Protein AF-A0A8C9L529-F1 (afdb_monomer_lite)

Secondary structure (DSSP, 8-state):
-PPPPP--SSSPPPEEEEEEPBPSSS-----GGG-S---PPPBTT--SSS----EEEEEPPPPPPPPTT---------

Organism: Serinus canaria (NCBI:txid9135)

InterPro domains:
  IPR000451 NF-kappa-B/Dorsal [PTHR24169] (12-58)
  IPR008967 p53-like transcription factor, DNA-binding domain superfamily [SSF49417] (14-59)
  IPR011539 Rel homology domain, DNA-binding domain [PF00554] (16-59)
  IPR011539 Rel homology domain, DNA-binding domain [PS50254] (11-58)
  IPR030492 Rel homology domain, conserved site [PS01204] (29-35)
  IPR037059 Rel homology domain (RHD), DNA-binding domain superfamily [G3DSA:2.60.40.340] (8-68)

Structure (mmCIF, N/CA/C/O backbone):
data_AF-A0A8C9L529-F1
#
_entry.id   AF-A0A8C9L529-F1
#
loop_
_atom_site.group_PDB
_atom_site.id
_atom_site.type_symbol
_atom_site.label_atom_id
_atom_site.label_alt_id
_atom_site.label_comp_id
_atom_site.label_asym_id
_atom_site.label_entity_id
_atom_site.label_seq_id
_atom_site.pdbx_PDB_ins_code
_atom_site.Cartn_x
_atom_site.Cartn_y
_atom_site.Cartn_z
_atom_site.occupancy
_atom_site.B_iso_or_equiv
_atom_site.auth_seq_id
_atom_site.auth_comp_id
_atom_site.auth_asym_id
_atom_site.auth_atom_id
_atom_site.pdbx_PDB_model_num
ATOM 1 N N . LYS A 1 1 ? 7.682 -27.840 1.207 1.00 44.44 1 LYS A N 1
ATOM 2 C CA . LYS A 1 1 ? 6.818 -27.236 0.163 1.00 44.44 1 LYS A CA 1
ATOM 3 C C . LYS A 1 1 ? 7.775 -26.875 -0.961 1.00 44.44 1 LYS A C 1
ATOM 5 O O . LYS A 1 1 ? 8.636 -26.049 -0.726 1.00 44.44 1 LYS A O 1
ATOM 10 N N . SER A 1 2 ? 7.776 -27.667 -2.028 1.00 43.38 2 SER A N 1
ATOM 11 C CA . SER A 1 2 ? 8.817 -27.718 -3.063 1.00 43.38 2 SER A CA 1
ATOM 12 C C . SER A 1 2 ? 8.984 -26.384 -3.790 1.00 43.38 2 SER A C 1
ATOM 14 O O . SER A 1 2 ? 7.986 -25.817 -4.236 1.00 43.38 2 SER A O 1
ATOM 16 N N . ASP A 1 3 ? 10.226 -25.919 -3.913 1.00 62.72 3 ASP A N 1
ATOM 17 C CA . ASP A 1 3 ? 10.590 -24.759 -4.726 1.00 62.72 3 ASP A CA 1
ATOM 18 C C . ASP A 1 3 ? 10.174 -24.961 -6.198 1.00 62.72 3 ASP A C 1
ATOM 20 O O . ASP A 1 3 ? 10.224 -26.092 -6.700 1.00 62.72 3 ASP A O 1
ATOM 24 N N . PRO A 1 4 ? 9.733 -23.904 -6.906 1.00 66.69 4 PRO A N 1
ATOM 25 C CA . PRO A 1 4 ? 9.387 -24.007 -8.318 1.00 66.69 4 PRO A CA 1
ATOM 26 C C . PRO A 1 4 ? 10.642 -24.259 -9.178 1.00 66.69 4 PRO A C 1
ATOM 28 O O . PRO A 1 4 ? 11.729 -23.781 -8.841 1.00 66.69 4 PRO A O 1
ATOM 31 N N . PRO A 1 5 ? 10.520 -25.000 -10.297 1.00 57.59 5 PRO A N 1
ATOM 32 C CA . PRO A 1 5 ? 11.658 -25.336 -11.149 1.00 57.59 5 PRO A CA 1
ATOM 33 C C . PRO A 1 5 ? 12.277 -24.082 -11.797 1.00 57.59 5 PRO A C 1
ATOM 35 O O . PRO A 1 5 ? 11.555 -23.128 -12.103 1.00 57.59 5 PRO A O 1
ATOM 38 N N . PRO A 1 6 ? 13.598 -24.074 -12.060 1.00 58.09 6 PRO A N 1
ATOM 39 C CA . PRO A 1 6 ? 14.265 -22.928 -12.663 1.00 58.09 6 PRO A CA 1
ATOM 40 C C . PRO A 1 6 ? 13.812 -22.747 -14.117 1.00 58.09 6 PRO A C 1
ATOM 42 O O . PRO A 1 6 ? 13.970 -23.637 -14.957 1.00 58.09 6 PRO A O 1
ATOM 45 N N . LEU A 1 7 ? 13.255 -21.573 -14.417 1.00 59.44 7 LEU A N 1
ATOM 46 C CA . LEU A 1 7 ? 12.865 -21.172 -15.767 1.00 59.44 7 LEU A CA 1
ATOM 47 C C . LEU A 1 7 ? 14.120 -21.060 -16.653 1.00 59.44 7 LEU A C 1
ATOM 49 O O . LEU A 1 7 ? 14.985 -20.210 -16.446 1.00 59.44 7 LEU A O 1
ATOM 53 N N . LYS A 1 8 ? 14.229 -21.954 -17.641 1.00 55.41 8 LYS A N 1
ATOM 54 C CA . LYS A 1 8 ? 15.297 -21.983 -18.651 1.00 55.41 8 LYS A CA 1
ATOM 55 C C . LYS A 1 8 ? 15.070 -20.861 -19.673 1.00 55.41 8 LYS A C 1
ATOM 57 O O . LYS A 1 8 ? 14.178 -20.976 -20.506 1.00 55.41 8 LYS A O 1
ATOM 62 N N . GLY A 1 9 ? 15.902 -19.816 -19.638 1.00 53.03 9 GLY A N 1
ATOM 63 C CA . GLY A 1 9 ? 15.987 -18.815 -20.709 1.00 53.03 9 GLY A CA 1
ATOM 64 C C . GLY A 1 9 ? 16.319 -17.396 -20.244 1.00 53.03 9 GLY A C 1
ATOM 65 O O . GLY A 1 9 ? 15.428 -16.567 -20.187 1.00 53.03 9 GLY A O 1
ATOM 66 N N . GLY A 1 10 ? 17.594 -17.125 -19.939 1.00 57.50 10 GLY A N 1
ATOM 67 C CA . GLY A 1 10 ? 18.307 -15.844 -20.142 1.00 57.50 10 GLY A CA 1
ATOM 68 C C . GLY A 1 10 ? 17.791 -14.504 -19.583 1.00 57.50 10 GLY A C 1
ATOM 69 O O . GLY A 1 10 ? 18.526 -13.527 -19.671 1.00 57.50 10 GLY A O 1
ATOM 70 N N . GLY A 1 11 ? 16.597 -14.418 -19.007 1.00 59.09 11 GLY A N 1
ATOM 71 C CA . GLY A 1 11 ? 16.048 -13.208 -18.401 1.00 59.09 11 GLY A CA 1
ATOM 72 C C . GLY A 1 11 ? 14.982 -13.589 -17.382 1.00 59.09 11 GLY A C 1
ATOM 73 O O . GLY A 1 11 ? 14.034 -14.295 -17.713 1.00 59.09 11 GLY A O 1
ATOM 74 N N . ALA A 1 12 ? 15.161 -13.175 -16.126 1.00 72.19 12 ALA A N 1
ATOM 75 C CA . ALA A 1 12 ? 14.190 -13.437 -15.067 1.00 72.19 12 ALA A CA 1
ATOM 76 C C . ALA A 1 12 ? 12.812 -12.892 -15.474 1.00 72.19 12 ALA A C 1
ATOM 78 O O . ALA A 1 12 ? 12.724 -11.753 -15.915 1.00 72.19 12 ALA A O 1
ATOM 79 N N . ALA A 1 13 ? 11.739 -13.677 -15.345 1.00 80.62 13 ALA A N 1
ATOM 80 C CA . ALA A 1 13 ? 10.390 -13.180 -15.616 1.00 80.62 13 ALA A CA 1
ATOM 81 C C . ALA A 1 13 ? 10.082 -11.965 -14.721 1.00 80.62 13 ALA A C 1
ATOM 83 O O . ALA A 1 13 ? 10.561 -11.927 -13.584 1.00 80.62 13 ALA A O 1
ATOM 84 N N . PRO A 1 14 ? 9.306 -10.975 -15.201 1.00 89.19 14 PRO A N 1
ATOM 85 C CA . PRO A 1 14 ? 8.957 -9.832 -14.376 1.00 89.19 14 PRO A CA 1
ATOM 86 C C . PRO A 1 14 ? 8.229 -10.297 -13.112 1.00 89.19 14 PRO A C 1
ATOM 88 O O . PRO A 1 14 ? 7.334 -11.142 -13.176 1.00 89.19 14 PRO A O 1
ATOM 91 N N . PHE A 1 15 ? 8.606 -9.737 -11.968 1.00 91.75 15 PHE A N 1
ATOM 92 C CA . PHE A 1 15 ? 8.005 -10.053 -10.679 1.00 91.75 15 PHE A CA 1
ATOM 93 C C . PHE A 1 15 ? 7.816 -8.797 -9.833 1.00 91.75 15 PHE A C 1
ATOM 95 O O . PHE A 1 15 ? 8.373 -7.731 -10.105 1.00 91.75 15 PHE A O 1
ATOM 102 N N . VAL A 1 16 ? 6.996 -8.931 -8.797 1.00 95.31 16 VAL A N 1
ATOM 103 C CA . VAL A 1 16 ? 6.764 -7.883 -7.807 1.00 95.31 16 VAL A CA 1
ATOM 104 C C . VAL A 1 16 ? 7.331 -8.343 -6.477 1.00 95.31 16 VAL A C 1
ATOM 106 O O . VAL A 1 16 ? 7.098 -9.471 -6.048 1.00 95.31 16 VAL A O 1
ATOM 109 N N . GLU A 1 17 ? 8.057 -7.453 -5.822 1.00 95.88 17 GLU A N 1
ATOM 110 C CA . GLU A 1 17 ? 8.592 -7.643 -4.484 1.00 95.88 17 GLU A CA 1
ATOM 111 C C . GLU A 1 17 ? 7.903 -6.672 -3.532 1.00 95.88 17 GLU A C 1
ATOM 113 O O . GLU A 1 17 ? 7.789 -5.480 -3.820 1.00 95.88 17 GLU A O 1
ATOM 118 N N . ILE A 1 18 ? 7.437 -7.174 -2.393 1.00 97.56 18 ILE A N 1
ATOM 119 C CA . ILE A 1 18 ? 6.911 -6.318 -1.333 1.00 97.56 18 ILE A CA 1
ATOM 120 C C . ILE A 1 18 ? 8.104 -5.806 -0.530 1.00 97.56 18 ILE A C 1
ATOM 122 O O . ILE A 1 18 ? 8.804 -6.598 0.094 1.00 97.56 18 ILE A O 1
ATOM 126 N N . LEU A 1 19 ? 8.334 -4.493 -0.563 1.00 97.69 19 LEU A N 1
ATOM 127 C CA . LEU A 1 19 ? 9.408 -3.849 0.196 1.00 97.69 19 LEU A CA 1
ATOM 128 C C . LEU A 1 19 ? 8.970 -3.528 1.627 1.00 97.69 19 LEU A C 1
ATOM 130 O O . LEU A 1 19 ? 9.769 -3.616 2.553 1.00 97.69 19 LEU A O 1
ATOM 134 N N . GLU A 1 20 ? 7.698 -3.169 1.812 1.00 98.38 20 GLU A N 1
ATOM 135 C CA . GLU A 1 20 ? 7.115 -2.916 3.128 1.00 98.38 20 GLU A CA 1
ATOM 136 C C . GLU A 1 20 ? 5.665 -3.398 3.162 1.00 98.38 20 GLU A C 1
ATOM 138 O O . GLU A 1 20 ? 4.848 -3.008 2.322 1.00 98.38 20 GLU A O 1
ATOM 143 N N . GLN A 1 21 ? 5.342 -4.240 4.145 1.00 98.38 21 GLN A N 1
ATOM 144 C CA . GLN A 1 21 ? 3.986 -4.737 4.348 1.00 98.38 21 GLN A CA 1
ATOM 145 C C . GLN A 1 21 ? 3.084 -3.660 4.964 1.00 98.38 21 GLN A C 1
ATOM 147 O O . GLN A 1 21 ? 3.566 -2.762 5.657 1.00 98.38 21 GLN A O 1
ATOM 152 N N . PRO A 1 22 ? 1.758 -3.732 4.766 1.00 97.81 22 PRO A N 1
ATOM 153 C CA . PRO A 1 22 ? 0.835 -2.948 5.567 1.00 97.81 22 PRO A CA 1
ATOM 154 C C . PRO A 1 22 ? 0.889 -3.379 7.030 1.00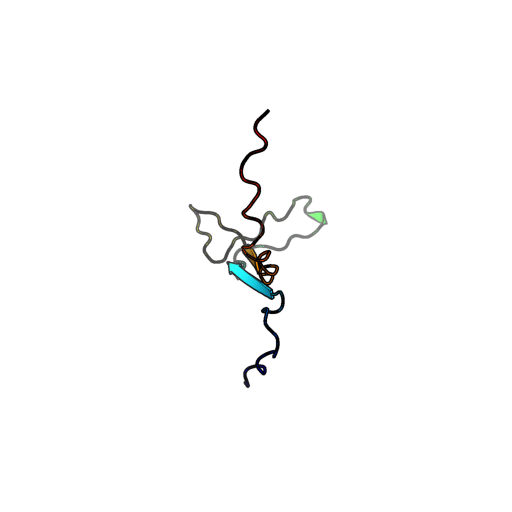 97.81 22 PRO A C 1
ATOM 156 O O . PRO A 1 22 ? 0.993 -4.565 7.348 1.00 97.81 22 PRO A O 1
ATOM 159 N N . LYS A 1 23 ? 0.740 -2.414 7.938 1.00 96.50 23 LYS A N 1
ATOM 160 C CA . LYS A 1 23 ? 0.640 -2.707 9.364 1.00 96.50 23 LYS A CA 1
ATOM 161 C C . LYS A 1 23 ? -0.567 -3.600 9.626 1.00 96.50 23 LYS A C 1
ATOM 163 O O . LYS A 1 23 ? -1.690 -3.268 9.251 1.00 96.50 23 LYS A O 1
ATOM 168 N N . GLN A 1 24 ? -0.347 -4.714 10.321 1.00 96.56 24 GLN A N 1
ATOM 169 C CA . GLN A 1 24 ? -1.383 -5.729 10.540 1.00 96.56 24 GLN A CA 1
ATOM 170 C C . GLN A 1 24 ? -2.593 -5.202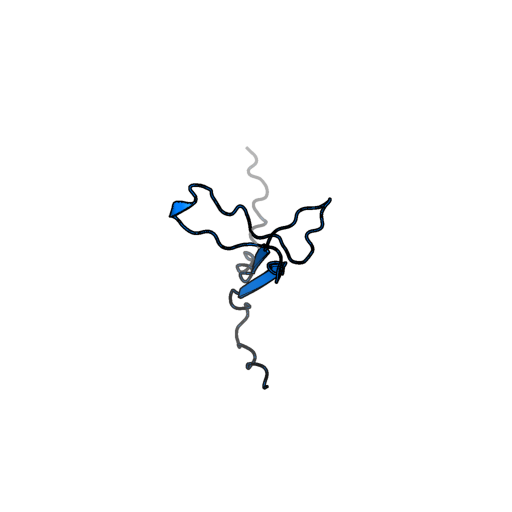 11.336 1.00 96.56 24 GLN A C 1
ATOM 172 O O . GLN A 1 24 ? -3.699 -5.730 11.225 1.00 96.56 24 GLN A O 1
ATOM 177 N N . ARG A 1 25 ? -2.386 -4.189 12.187 1.00 93.00 25 ARG A N 1
ATOM 178 C CA . ARG A 1 25 ? -3.392 -3.635 13.104 1.00 93.00 25 ARG A CA 1
ATOM 179 C C . ARG A 1 25 ? -3.235 -2.122 13.231 1.00 93.00 25 ARG A C 1
ATOM 181 O O . ARG A 1 25 ? -2.194 -1.562 12.900 1.00 93.00 25 ARG A O 1
ATOM 188 N N . GLY A 1 26 ? -4.266 -1.473 13.769 1.00 88.12 26 GLY A N 1
ATOM 189 C CA . GLY A 1 26 ? -4.245 -0.039 14.086 1.00 88.12 26 GLY A CA 1
ATOM 190 C C . GLY A 1 26 ? -4.979 0.848 13.081 1.00 88.12 26 GLY A C 1
ATOM 191 O O . GLY A 1 26 ? -5.088 2.048 13.309 1.00 88.12 26 GLY A O 1
ATOM 192 N N . MET A 1 27 ? -5.541 0.275 12.014 1.00 91.44 27 MET A N 1
ATOM 193 C CA . MET A 1 27 ? -6.456 0.977 11.117 1.00 91.44 27 MET A CA 1
ATOM 194 C C . MET A 1 27 ? -7.901 0.516 11.322 1.00 91.44 27 MET A C 1
ATOM 196 O O . MET A 1 27 ? -8.166 -0.669 11.516 1.00 91.44 27 MET A O 1
ATOM 200 N N . ARG A 1 28 ? -8.842 1.463 11.252 1.00 91.69 28 ARG A N 1
ATOM 201 C CA . ARG A 1 28 ? -10.281 1.204 11.331 1.00 91.69 28 ARG A CA 1
ATOM 202 C C . ARG A 1 28 ? -10.918 1.350 9.953 1.00 91.69 28 ARG A C 1
ATOM 204 O O . ARG A 1 28 ? -10.865 2.433 9.370 1.00 91.69 28 ARG A O 1
ATOM 211 N N . PHE A 1 29 ? -11.574 0.298 9.471 1.00 92.44 29 PHE A N 1
ATOM 212 C CA . PHE A 1 29 ? -12.472 0.410 8.321 1.00 92.44 29 PHE A CA 1
ATOM 213 C C . PHE A 1 29 ? -13.662 1.306 8.669 1.00 92.44 29 PHE A C 1
ATOM 215 O O . PHE A 1 29 ? -14.153 1.289 9.798 1.00 92.44 29 PHE A O 1
ATOM 222 N N . ARG A 1 30 ? -14.102 2.119 7.710 1.00 94.00 30 ARG A N 1
ATOM 223 C CA . ARG A 1 30 ? -15.169 3.104 7.915 1.00 94.00 30 ARG A CA 1
ATOM 224 C C . ARG A 1 30 ? -16.336 2.843 6.984 1.00 94.00 30 ARG A C 1
ATOM 226 O O . ARG A 1 30 ? -16.134 2.478 5.826 1.00 94.00 30 ARG A O 1
ATOM 233 N N . TYR A 1 31 ? -17.546 3.071 7.484 1.00 94.62 31 TYR A N 1
ATOM 234 C CA . TYR A 1 31 ? -18.747 2.997 6.660 1.00 94.62 31 TYR A CA 1
ATOM 235 C C . TYR A 1 31 ? -18.859 4.220 5.756 1.00 94.62 31 TYR A C 1
ATOM 237 O O . TYR A 1 31 ? -18.474 5.332 6.122 1.00 94.62 31 TYR A O 1
ATOM 245 N N . LYS A 1 32 ? -19.482 4.033 4.589 1.00 93.12 32 LYS A N 1
ATOM 246 C CA . LYS A 1 32 ? -19.731 5.118 3.631 1.00 93.12 32 LYS A CA 1
ATOM 247 C C . LYS A 1 32 ? -20.508 6.291 4.254 1.00 93.12 32 LYS A C 1
ATOM 249 O O . LYS A 1 32 ? -20.251 7.437 3.900 1.00 93.12 32 LYS A O 1
ATOM 254 N N . CYS A 1 33 ? -21.429 6.023 5.185 1.00 95.69 33 CYS A N 1
ATOM 255 C CA . CYS A 1 33 ? -22.266 7.047 5.820 1.00 95.69 33 CYS A CA 1
ATOM 256 C C . CYS A 1 33 ? -21.525 7.962 6.814 1.00 95.69 33 CYS A C 1
ATOM 258 O O . CYS A 1 33 ? -22.068 9.000 7.172 1.00 95.69 33 CYS A O 1
ATOM 260 N N . GLU A 1 34 ? -20.293 7.641 7.234 1.00 93.94 34 GLU A N 1
ATOM 261 C CA . GLU A 1 34 ? -19.518 8.480 8.168 1.00 93.94 34 GLU A CA 1
ATOM 262 C C . GLU A 1 34 ? -18.996 9.785 7.536 1.00 93.94 34 GLU A C 1
ATOM 264 O O . GLU A 1 34 ? -18.504 10.663 8.248 1.00 93.94 34 GLU A O 1
ATOM 269 N N . GLY A 1 35 ? -19.049 9.913 6.204 1.00 92.44 35 GLY A N 1
ATOM 270 C CA . GLY A 1 35 ? -18.706 11.151 5.495 1.00 92.44 35 GLY A CA 1
ATOM 271 C C . GLY A 1 35 ? -17.229 11.564 5.565 1.00 92.44 35 GLY A C 1
ATOM 272 O O . GLY A 1 35 ? -16.906 12.716 5.289 1.00 92.44 35 GLY A O 1
ATOM 273 N N . ARG A 1 36 ? -16.317 10.657 5.940 1.00 88.69 36 ARG A N 1
ATOM 274 C CA . ARG A 1 36 ? -14.866 10.913 6.017 1.00 88.69 36 ARG A CA 1
ATOM 275 C C . ARG A 1 36 ? -14.082 9.793 5.341 1.00 88.69 36 ARG A C 1
ATOM 277 O O . ARG A 1 36 ? -14.430 8.623 5.493 1.00 88.69 36 ARG A O 1
ATOM 284 N N . SER A 1 37 ? -13.004 10.141 4.634 1.00 86.94 37 SER A N 1
ATOM 285 C CA . SER A 1 37 ? -12.062 9.143 4.116 1.00 86.94 37 SER A CA 1
ATOM 286 C C . SER A 1 37 ? -11.318 8.455 5.271 1.00 86.94 37 SER A C 1
ATOM 288 O O . SER A 1 37 ? -11.158 9.018 6.355 1.00 86.94 37 SER A O 1
ATOM 290 N N . ALA A 1 38 ? -10.884 7.209 5.063 1.00 83.50 38 ALA A N 1
ATOM 291 C CA . ALA A 1 38 ? -10.223 6.409 6.099 1.00 83.50 38 ALA A CA 1
ATOM 292 C C . ALA A 1 38 ? -8.765 6.833 6.389 1.00 83.50 38 ALA A C 1
ATOM 294 O O . ALA A 1 38 ? -8.196 6.393 7.386 1.00 83.50 38 ALA A O 1
ATOM 295 N N . GLY A 1 39 ? -8.174 7.695 5.555 1.00 90.88 39 GLY A N 1
ATOM 296 C CA . GLY A 1 39 ? -6.730 7.948 5.540 1.00 90.88 39 GLY A CA 1
ATOM 297 C C . GLY A 1 39 ? -5.950 6.845 4.810 1.00 90.88 39 GLY A C 1
ATOM 298 O O . GLY A 1 39 ? -6.546 5.967 4.187 1.00 90.88 39 GLY A O 1
ATOM 299 N N . SER A 1 40 ? -4.615 6.906 4.858 1.00 93.19 40 SER A N 1
ATOM 300 C CA . SER A 1 40 ? -3.717 5.912 4.249 1.00 93.19 40 SER A CA 1
ATOM 301 C C . SER A 1 40 ? -3.341 4.799 5.230 1.00 93.19 40 SER A C 1
ATOM 303 O O . SER A 1 40 ? -3.064 5.069 6.401 1.00 93.19 40 SER A O 1
ATOM 305 N N . ILE A 1 41 ? -3.313 3.545 4.755 1.00 95.56 41 ILE A N 1
ATOM 306 C CA . ILE A 1 41 ? -2.825 2.394 5.533 1.00 95.56 41 ILE A CA 1
ATOM 307 C C . ILE A 1 41 ? -1.345 2.640 5.882 1.00 95.56 41 ILE A C 1
ATOM 309 O O . ILE A 1 41 ? -0.565 2.921 4.969 1.00 95.56 41 ILE A O 1
ATOM 313 N N . PRO A 1 42 ? -0.938 2.579 7.163 1.00 96.75 42 PRO A N 1
ATOM 314 C CA . PRO A 1 42 ? 0.466 2.705 7.533 1.00 96.75 42 PRO A CA 1
ATOM 315 C C . PRO A 1 42 ? 1.249 1.447 7.150 1.00 96.75 42 PRO A C 1
ATOM 317 O O . PRO A 1 42 ? 0.704 0.340 7.135 1.00 96.75 42 PRO A O 1
ATOM 320 N N . GLY A 1 43 ? 2.537 1.623 6.872 1.00 98.19 43 GLY A N 1
ATOM 321 C CA . GLY A 1 43 ? 3.479 0.522 6.718 1.00 98.19 43 GLY A CA 1
ATOM 322 C C . GLY A 1 43 ? 3.767 -0.174 8.051 1.00 98.19 43 GLY A C 1
ATOM 323 O O . GLY A 1 43 ? 3.529 0.378 9.132 1.00 98.19 43 GLY A O 1
ATOM 324 N N . GLU A 1 44 ? 4.252 -1.410 7.980 1.00 98.12 44 GLU A N 1
ATOM 325 C CA . GLU A 1 44 ? 4.592 -2.248 9.132 1.00 98.12 44 GLU A CA 1
ATOM 326 C C . GLU A 1 44 ? 5.587 -1.557 10.073 1.00 98.12 44 GLU A C 1
ATOM 328 O O . GLU A 1 44 ? 5.415 -1.611 11.294 1.00 98.12 44 GLU A O 1
ATOM 333 N N . HIS A 1 45 ? 6.544 -0.810 9.512 1.00 97.50 45 HIS A N 1
ATOM 334 C CA . HIS A 1 45 ? 7.579 -0.097 10.263 1.00 97.50 45 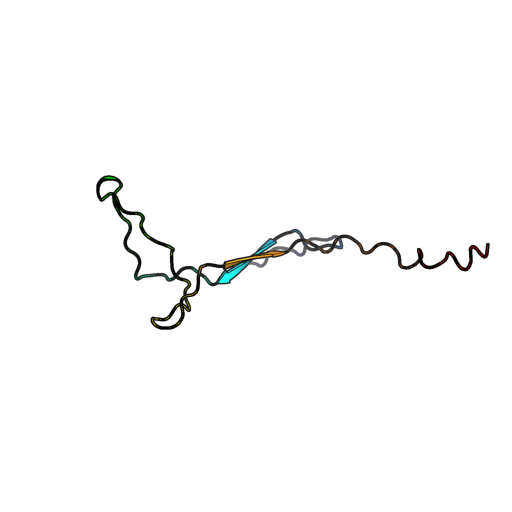HIS A CA 1
ATOM 335 C C . HIS A 1 45 ? 7.177 1.324 10.671 1.00 97.50 45 HIS A C 1
ATOM 337 O O . HIS A 1 45 ? 7.964 2.031 11.300 1.00 97.50 45 HIS A O 1
ATOM 343 N N . SER A 1 46 ? 5.953 1.754 10.357 1.00 97.25 46 SER A N 1
ATOM 344 C CA . SER A 1 46 ? 5.491 3.090 10.714 1.00 97.25 46 SER A CA 1
ATOM 345 C C . SER A 1 46 ? 5.437 3.234 12.234 1.00 97.25 46 SER A C 1
ATOM 347 O O . SER A 1 46 ? 4.780 2.452 12.932 1.00 97.25 46 SER A O 1
ATOM 349 N N . THR A 1 47 ? 6.066 4.285 12.745 1.00 95.12 47 THR A N 1
ATOM 350 C CA . THR A 1 47 ? 6.026 4.695 14.151 1.00 95.12 47 THR A CA 1
ATOM 351 C C . THR A 1 47 ? 5.167 5.950 14.312 1.00 95.12 47 THR A C 1
ATOM 353 O O . THR A 1 47 ? 4.627 6.482 13.340 1.00 95.12 47 THR A O 1
ATOM 356 N N . GLU A 1 48 ? 5.000 6.419 15.549 1.00 93.06 48 GLU A N 1
ATOM 357 C CA . GLU A 1 48 ? 4.271 7.661 15.830 1.00 93.06 48 GLU A CA 1
ATOM 358 C C . GLU A 1 48 ? 4.977 8.892 15.239 1.00 93.06 48 GLU A C 1
ATOM 360 O O . GLU A 1 48 ? 4.324 9.774 14.683 1.00 93.06 48 GLU A O 1
ATOM 365 N N . SER A 1 49 ? 6.311 8.920 15.300 1.00 96.06 49 SER A N 1
ATOM 366 C CA . SER A 1 49 ? 7.129 10.020 14.780 1.00 96.06 49 SER A CA 1
ATOM 367 C C . SER A 1 49 ? 7.451 9.888 13.292 1.00 96.06 49 SER A C 1
ATOM 369 O O . SER A 1 49 ? 7.638 10.898 12.619 1.00 96.06 49 SER A O 1
ATOM 371 N N . THR A 1 50 ? 7.515 8.662 12.763 1.00 97.00 50 THR A N 1
ATOM 372 C CA . THR A 1 50 ? 7.920 8.395 11.378 1.00 97.00 50 THR A CA 1
ATOM 373 C C . THR A 1 50 ? 6.855 7.580 10.664 1.00 97.00 50 THR A C 1
ATOM 375 O O . THR A 1 50 ? 6.665 6.391 10.926 1.00 97.00 50 THR A O 1
ATOM 378 N N . LYS A 1 51 ? 6.151 8.230 9.736 1.00 95.19 51 LYS A N 1
ATOM 379 C CA . LYS A 1 51 ? 5.113 7.585 8.933 1.00 95.19 51 LYS A CA 1
ATOM 380 C C . LYS A 1 51 ? 5.723 6.931 7.702 1.00 95.19 51 LYS A C 1
ATOM 382 O O . LYS A 1 51 ? 6.357 7.606 6.897 1.00 95.19 51 LYS A O 1
ATOM 387 N N . THR A 1 52 ? 5.480 5.638 7.554 1.00 97.88 52 THR A N 1
ATOM 388 C CA . THR A 1 52 ? 5.823 4.853 6.362 1.00 97.88 52 THR A CA 1
ATOM 389 C C . THR A 1 52 ? 4.559 4.236 5.770 1.00 97.88 52 THR A C 1
ATOM 391 O O . THR A 1 52 ? 3.481 4.286 6.379 1.00 97.88 52 THR A O 1
ATOM 394 N N . HIS A 1 53 ? 4.667 3.671 4.568 1.00 97.75 53 HIS A N 1
ATOM 395 C CA . HIS A 1 53 ? 3.525 3.182 3.802 1.00 97.75 53 HIS A CA 1
ATOM 396 C C . HIS A 1 53 ? 3.822 1.825 3.158 1.00 97.75 53 HIS A C 1
ATOM 398 O O . HIS A 1 53 ? 4.976 1.544 2.833 1.00 97.75 53 HIS A O 1
ATOM 404 N N . PRO A 1 54 ? 2.786 0.999 2.923 1.00 98.25 54 PRO A N 1
ATOM 405 C CA . PRO A 1 54 ? 2.941 -0.233 2.167 1.00 98.25 54 PRO A CA 1
ATOM 406 C C . PRO A 1 54 ? 3.576 0.073 0.811 1.00 98.25 54 PRO A C 1
ATOM 408 O O . PRO A 1 54 ? 3.094 0.944 0.083 1.00 98.25 54 PRO A O 1
ATOM 411 N N . THR A 1 55 ? 4.652 -0.633 0.481 1.00 98.44 55 THR A N 1
ATOM 412 C CA . THR A 1 55 ? 5.468 -0.331 -0.699 1.00 98.44 55 THR A CA 1
ATOM 413 C C . THR A 1 55 ? 5.821 -1.613 -1.437 1.00 98.44 55 THR A C 1
ATOM 415 O O . THR A 1 55 ? 6.188 -2.617 -0.827 1.00 98.44 55 THR A O 1
ATOM 418 N N . ILE A 1 56 ? 5.745 -1.566 -2.766 1.00 97.94 56 ILE A N 1
ATOM 419 C CA . ILE A 1 56 ? 6.169 -2.649 -3.655 1.00 97.94 56 ILE A CA 1
ATOM 420 C C . ILE A 1 56 ? 7.202 -2.148 -4.663 1.00 97.94 56 ILE A C 1
ATOM 422 O O . ILE A 1 56 ? 7.239 -0.965 -5.001 1.00 97.94 56 ILE A O 1
ATOM 426 N N . ARG A 1 57 ? 8.003 -3.071 -5.191 1.00 95.38 57 ARG A N 1
ATOM 427 C CA . ARG A 1 57 ? 8.919 -2.860 -6.309 1.00 95.38 57 ARG A CA 1
ATOM 428 C C . ARG A 1 57 ? 8.546 -3.793 -7.446 1.00 95.38 57 ARG A C 1
ATOM 430 O O . ARG A 1 57 ? 8.463 -5.002 -7.257 1.00 95.38 57 ARG A O 1
ATOM 437 N N . VAL A 1 58 ? 8.362 -3.235 -8.637 1.00 92.62 58 VAL A N 1
ATOM 438 C CA . VAL A 1 58 ? 8.236 -4.021 -9.867 1.00 92.62 58 VAL A CA 1
ATOM 439 C C . VAL A 1 58 ? 9.642 -4.246 -10.414 1.00 92.62 58 VAL A C 1
ATOM 441 O O . VAL A 1 58 ? 10.344 -3.287 -10.729 1.00 92.62 58 VAL A O 1
ATOM 444 N N . SER A 1 59 ? 10.067 -5.503 -10.501 1.00 88.50 59 SER A N 1
ATOM 445 C CA . SER A 1 59 ? 11.328 -5.893 -11.124 1.00 88.50 59 SER A CA 1
ATOM 446 C C . SER A 1 59 ? 11.023 -6.524 -12.473 1.00 88.50 59 SER A C 1
ATOM 448 O O . SER A 1 59 ? 10.464 -7.616 -12.547 1.00 88.50 59 SER A O 1
ATOM 450 N N . ALA A 1 60 ? 11.353 -5.815 -13.549 1.00 80.19 60 ALA A N 1
ATOM 451 C CA . ALA A 1 60 ? 11.371 -6.385 -14.886 1.00 80.19 60 ALA A CA 1
ATOM 452 C C . ALA A 1 60 ? 12.806 -6.821 -15.225 1.00 80.19 60 ALA A C 1
ATOM 454 O O . ALA A 1 60 ? 13.754 -6.154 -14.795 1.00 80.19 60 ALA A O 1
ATOM 455 N N . PRO A 1 61 ? 12.995 -7.903 -15.999 1.00 70.19 61 PRO A N 1
ATOM 456 C CA . PRO A 1 61 ? 14.304 -8.225 -16.548 1.00 70.19 61 PRO A CA 1
ATOM 457 C C . PRO A 1 61 ? 14.847 -7.021 -17.314 1.00 70.19 61 PRO A C 1
ATOM 459 O O . PRO A 1 61 ? 14.129 -6.396 -18.098 1.00 70.19 61 PRO A O 1
ATOM 462 N N . CYS A 1 62 ? 16.119 -6.701 -17.073 1.00 66.94 62 CYS A N 1
ATOM 463 C CA . CYS A 1 62 ? 16.826 -5.681 -17.834 1.00 66.94 62 CYS A CA 1
ATOM 464 C C . CYS A 1 62 ? 16.669 -6.010 -19.329 1.00 66.94 62 CYS A C 1
ATOM 466 O O . CYS A 1 62 ? 16.972 -7.148 -19.711 1.00 66.94 62 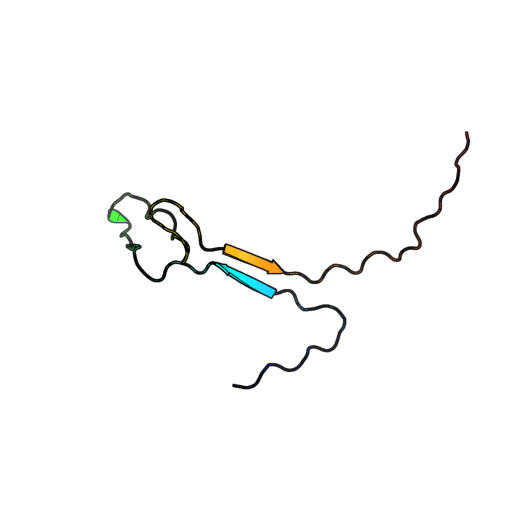CYS A O 1
ATOM 468 N N . PRO A 1 63 ? 16.177 -5.082 -20.172 1.00 66.44 63 PRO A N 1
ATOM 469 C CA . PRO A 1 63 ? 16.194 -5.308 -21.608 1.00 66.44 63 PRO A CA 1
ATOM 470 C C . PRO A 1 63 ? 17.639 -5.616 -22.024 1.00 66.44 63 PRO A C 1
ATOM 472 O O . PRO A 1 63 ? 18.565 -5.051 -21.431 1.00 66.44 63 PRO A O 1
ATOM 475 N N . PRO A 1 64 ? 17.860 -6.525 -22.991 1.00 66.75 64 PRO A N 1
ATOM 476 C CA . PRO A 1 64 ? 19.208 -6.847 -23.433 1.00 66.75 64 PRO A CA 1
ATOM 477 C C . PRO A 1 64 ? 19.915 -5.540 -23.784 1.00 66.75 64 PRO A C 1
ATOM 479 O O . PRO A 1 64 ? 19.416 -4.750 -24.590 1.00 66.75 64 PRO A O 1
ATOM 482 N N . SER A 1 65 ? 21.036 -5.278 -23.111 1.00 65.25 65 SER A N 1
ATOM 483 C CA . SER A 1 65 ? 21.843 -4.103 -23.398 1.00 65.25 65 SER A CA 1
ATOM 484 C C . SER A 1 65 ? 22.189 -4.124 -24.887 1.00 65.25 65 SER A C 1
ATOM 486 O O . SER A 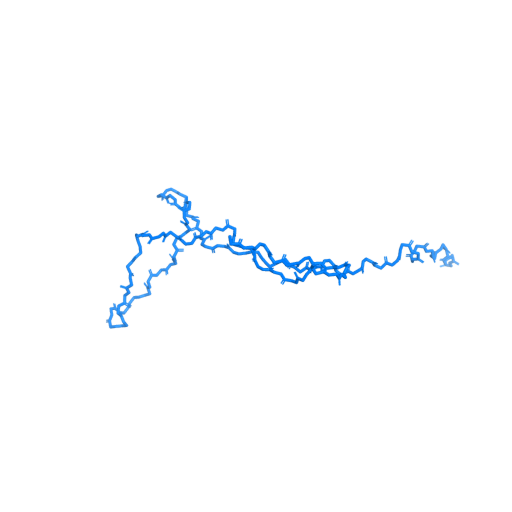1 65 ? 22.549 -5.187 -25.407 1.00 65.25 65 SER A O 1
ATOM 488 N N . PRO A 1 66 ? 22.056 -2.992 -25.604 1.00 68.19 66 PRO A N 1
ATOM 489 C CA . PRO A 1 66 ? 22.464 -2.957 -26.995 1.00 68.19 66 PRO A CA 1
ATOM 490 C C . PRO A 1 66 ? 23.932 -3.402 -27.079 1.00 68.19 66 PRO A C 1
ATOM 492 O O . PRO A 1 66 ? 24.721 -3.079 -26.178 1.00 68.19 66 PRO A O 1
ATOM 495 N N . PRO A 1 67 ? 24.311 -4.176 -28.110 1.00 64.25 67 PRO A N 1
ATOM 496 C CA . PRO A 1 67 ? 25.680 -4.648 -28.253 1.00 64.25 67 PRO A CA 1
ATOM 497 C C . PRO A 1 67 ? 26.645 -3.459 -28.170 1.00 64.25 67 PRO A C 1
ATOM 499 O O . PRO A 1 67 ? 26.400 -2.409 -28.766 1.00 64.25 67 PRO A O 1
ATOM 502 N N . ARG A 1 68 ? 27.752 -3.615 -27.426 1.00 63.94 68 ARG A N 1
ATOM 503 C CA . ARG A 1 68 ? 28.781 -2.575 -27.194 1.00 63.94 68 ARG A CA 1
ATOM 504 C C . ARG A 1 68 ? 29.578 -2.188 -28.460 1.00 63.94 68 ARG A C 1
ATOM 506 O O . ARG A 1 68 ? 30.754 -1.853 -28.357 1.00 63.94 68 ARG A O 1
ATOM 513 N N . HIS A 1 69 ? 28.980 -2.248 -29.647 1.00 59.94 69 HIS A N 1
ATOM 514 C CA . HIS A 1 69 ? 29.603 -1.936 -30.938 1.00 59.94 69 HIS A CA 1
ATOM 515 C C . HIS A 1 69 ? 28.822 -0.897 -31.763 1.00 59.94 69 HIS A C 1
ATOM 517 O O . HIS A 1 69 ? 28.992 -0.815 -32.970 1.00 59.94 69 HIS A O 1
ATOM 523 N N . LEU A 1 70 ? 28.042 -0.023 -31.115 1.00 57.44 70 LEU A N 1
ATOM 524 C CA . LEU A 1 70 ? 27.859 1.350 -31.614 1.00 57.44 70 LEU A CA 1
ATOM 525 C C . LEU A 1 70 ? 28.644 2.341 -30.740 1.00 57.44 70 LEU A C 1
ATOM 527 O O . LEU A 1 70 ? 28.118 3.291 -30.168 1.00 57.44 70 LEU A O 1
ATOM 531 N N . ARG A 1 71 ? 29.948 2.099 -30.618 1.00 59.66 71 ARG A N 1
ATOM 532 C CA . ARG A 1 71 ? 30.919 3.188 -30.526 1.00 59.66 71 ARG A CA 1
ATOM 533 C C . ARG A 1 71 ? 31.781 3.075 -31.766 1.00 59.66 71 ARG A C 1
ATOM 535 O O . ARG A 1 71 ? 32.693 2.269 -31.754 1.00 59.66 71 ARG A O 1
ATOM 542 N N . GLU A 1 72 ? 31.432 3.832 -32.799 1.00 53.44 72 GLU A N 1
ATOM 543 C CA . GLU A 1 72 ? 32.367 4.442 -33.750 1.00 53.44 72 GLU A CA 1
ATOM 544 C C . GLU A 1 72 ? 31.580 5.263 -34.783 1.00 53.44 72 GLU A C 1
ATOM 546 O O . GLU A 1 72 ? 31.002 4.730 -35.719 1.00 53.44 72 GLU A O 1
ATOM 551 N N . CYS A 1 73 ? 31.574 6.583 -34.597 1.00 46.50 73 CYS A N 1
ATOM 552 C CA . CYS A 1 73 ? 31.720 7.525 -35.705 1.00 46.50 73 CYS A CA 1
ATOM 553 C C . CYS A 1 73 ? 32.832 8.493 -35.278 1.00 46.50 73 CYS A C 1
ATOM 555 O O . CYS A 1 73 ? 32.538 9.507 -34.638 1.00 46.50 73 CYS A O 1
ATOM 557 N N . PRO A 1 74 ? 34.115 8.173 -35.518 1.00 57.19 74 PRO A N 1
ATOM 558 C CA . PRO A 1 74 ? 35.159 9.172 -35.413 1.00 57.19 74 PRO A CA 1
ATOM 559 C C . PRO A 1 74 ? 35.003 10.147 -36.590 1.00 57.19 74 PRO A C 1
ATOM 561 O O . PRO A 1 74 ? 34.868 9.740 -37.739 1.00 57.19 74 PRO A O 1
ATOM 564 N N . SER A 1 75 ? 34.996 11.440 -36.263 1.00 60.47 75 SER A N 1
ATOM 565 C CA . SER A 1 75 ? 35.179 12.587 -37.163 1.00 60.47 75 SER A CA 1
ATOM 566 C C . SER A 1 75 ? 34.296 12.671 -38.419 1.00 60.47 75 SER A C 1
ATOM 568 O O . SER A 1 75 ? 34.690 12.242 -39.500 1.00 60.47 75 SER A O 1
ATOM 570 N N . ALA A 1 76 ? 33.198 13.423 -38.327 1.00 46.47 76 ALA A N 1
ATOM 571 C CA . ALA A 1 76 ? 32.877 14.361 -39.399 1.00 46.47 76 ALA A CA 1
ATOM 572 C C . ALA A 1 76 ? 33.596 15.675 -39.068 1.00 46.47 76 ALA A C 1
ATOM 574 O O . ALA A 1 76 ? 33.085 16.517 -38.336 1.00 46.47 76 ALA A O 1
ATOM 575 N N . SER A 1 77 ? 34.839 15.788 -39.536 1.00 57.59 77 SER A N 1
ATOM 576 C CA . SER A 1 77 ? 35.455 17.091 -39.743 1.00 57.59 77 SER A CA 1
ATOM 577 C C . SER A 1 77 ? 34.757 17.705 -40.948 1.00 57.59 77 SER A C 1
ATOM 579 O O . SER A 1 77 ? 34.914 17.194 -42.056 1.00 57.59 77 SER A O 1
ATOM 581 N N . GLN A 1 78 ? 33.985 18.759 -40.716 1.00 52.69 78 GLN A N 1
ATOM 582 C CA . GLN A 1 78 ? 33.852 19.921 -41.593 1.00 52.69 78 GLN A CA 1
ATOM 583 C C . GLN A 1 78 ? 33.318 21.081 -40.760 1.00 52.69 78 GLN A C 1
ATOM 585 O O . GLN A 1 78 ? 32.302 20.876 -40.0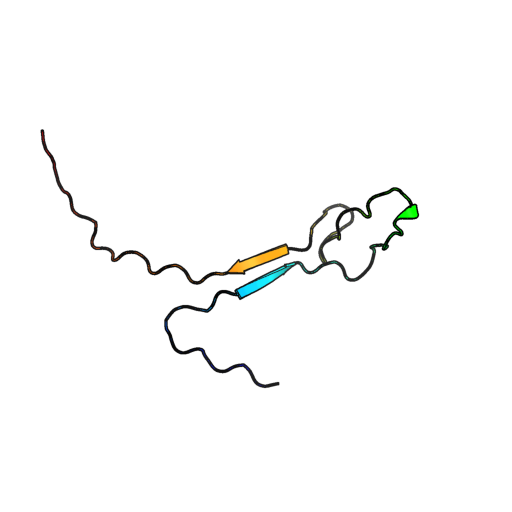60 1.00 52.69 78 GLN A O 1
#

pLDDT: mean 80.5, std 17.87, range [43.38, 98.44]

Radius of gyration: 23.87 Å; chains: 1; bounding box: 58×48×57 Å

Sequence (78 aa):
KSDPPPLKGGGAAPFVEILEQPKQRGMRFRYKCEGRSAGSIPGEHSTESTKTHPTIRVSAPCPPSPPRHLRECPSASQ

Foldseek 3Di:
DDDDDDDPDDWDAKDKDWPWAFQPDDFDDDDPVVVDDRDAGFTNPADPVRTHHGDMDIDGTDDPDDPPPPPDDPDPDD